Protein AF-A0A1H3HNC8-F1 (afdb_monomer_lite)

Secondary structure (DSSP, 8-state):
--PPPHHHHHHHHHHHHHHHHSPTT---BHHHHHHHHHHTT--HHHHHHHHHHHHHTTSS-B--SSS--BB-S---HHHHHHHHHTTHHHHHHHHHHHHHHHHHHHHHHHHHHHHHHHHHHHHHHHHHHHHHHHHHHHHHHHHHHHHHHHHHHHHHHHHHHHHHHHHHHHHT-

Radius of gyration: 45.11 Å; chains: 1; bounding box: 117×27×107 Å

Structure (mmCIF, N/CA/C/O backbone):
data_AF-A0A1H3HNC8-F1
#
_entry.id   AF-A0A1H3HNC8-F1
#
loop_
_atom_site.group_PDB
_atom_site.id
_atom_site.type_symbol
_atom_site.label_atom_id
_atom_site.label_alt_id
_atom_site.label_comp_id
_atom_site.label_asym_id
_atom_site.label_entity_id
_atom_site.label_seq_id
_atom_site.pdbx_PDB_ins_code
_atom_site.Cartn_x
_atom_site.Cartn_y
_atom_site.Cartn_z
_atom_site.occupancy
_atom_site.B_iso_or_equiv
_atom_site.auth_seq_id
_atom_site.auth_comp_id
_atom_site.auth_asym_id
_atom_site.auth_atom_id
_atom_site.pdbx_PDB_model_num
ATOM 1 N N . MET A 1 1 ? 11.106 6.716 11.455 1.00 47.19 1 MET A N 1
ATOM 2 C CA . MET A 1 1 ? 9.785 6.217 11.013 1.00 47.19 1 MET A CA 1
ATOM 3 C C . MET A 1 1 ? 9.732 6.316 9.486 1.00 47.19 1 MET A C 1
ATOM 5 O O . MET A 1 1 ? 9.459 7.385 8.959 1.00 47.19 1 MET A O 1
ATOM 9 N N . ASN A 1 2 ? 10.103 5.255 8.759 1.00 62.00 2 ASN A N 1
ATOM 10 C CA . ASN A 1 2 ? 10.164 5.269 7.286 1.00 62.00 2 ASN A CA 1
ATOM 11 C C . ASN A 1 2 ? 8.803 4.875 6.696 1.00 62.00 2 ASN A C 1
ATOM 13 O O . ASN A 1 2 ? 8.627 3.763 6.210 1.00 62.00 2 ASN A O 1
ATOM 17 N N . ARG A 1 3 ? 7.811 5.765 6.793 1.00 79.88 3 ARG A N 1
ATOM 18 C CA . ARG A 1 3 ? 6.487 5.533 6.201 1.00 79.88 3 ARG A CA 1
ATOM 19 C C . ARG A 1 3 ? 6.428 6.177 4.818 1.00 79.88 3 ARG A C 1
ATOM 21 O O . ARG A 1 3 ? 6.829 7.329 4.657 1.00 79.88 3 ARG A O 1
ATOM 28 N N . LEU A 1 4 ? 5.923 5.436 3.834 1.00 86.06 4 LEU A N 1
ATOM 29 C CA . LEU A 1 4 ? 5.639 5.992 2.512 1.00 86.06 4 LEU A CA 1
ATOM 30 C C . LEU A 1 4 ? 4.476 6.980 2.597 1.00 86.06 4 LEU A C 1
ATOM 32 O O . LEU A 1 4 ? 3.482 6.742 3.291 1.00 86.06 4 LEU A O 1
ATOM 36 N N . THR A 1 5 ? 4.602 8.079 1.870 1.00 91.38 5 THR A N 1
ATOM 37 C CA . THR A 1 5 ? 3.552 9.081 1.685 1.00 91.38 5 THR A CA 1
ATOM 38 C C . THR A 1 5 ? 2.748 8.792 0.416 1.00 91.38 5 THR A C 1
ATOM 40 O O . THR A 1 5 ? 3.192 8.036 -0.448 1.00 91.38 5 THR A O 1
ATOM 43 N N . LYS A 1 6 ? 1.589 9.445 0.259 1.00 91.69 6 LYS A N 1
ATOM 44 C CA . LYS A 1 6 ? 0.805 9.392 -0.988 1.00 91.69 6 LYS A CA 1
ATOM 45 C C . LYS A 1 6 ? 1.635 9.804 -2.206 1.00 91.69 6 LYS A C 1
ATOM 47 O O . LYS A 1 6 ? 1.504 9.218 -3.272 1.00 91.69 6 LYS A O 1
ATOM 52 N N . ARG A 1 7 ? 2.499 10.813 -2.038 1.00 93.12 7 ARG A N 1
ATOM 53 C CA . ARG A 1 7 ? 3.395 11.291 -3.095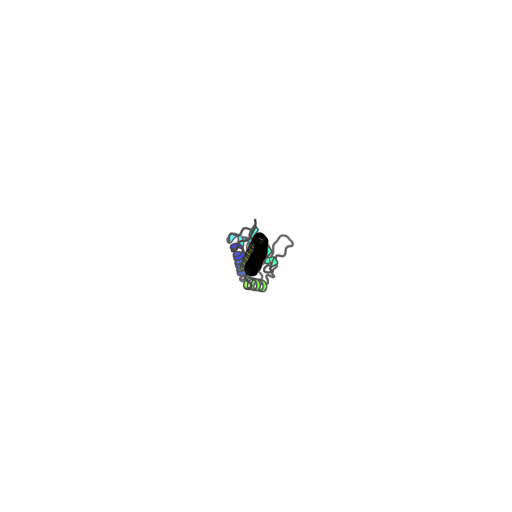 1.00 93.12 7 ARG A CA 1
ATOM 54 C C . ARG A 1 7 ? 4.390 10.208 -3.507 1.00 93.12 7 ARG A C 1
ATOM 56 O O . ARG A 1 7 ? 4.566 9.997 -4.697 1.00 93.12 7 ARG A O 1
ATOM 63 N N . ASP A 1 8 ? 4.994 9.521 -2.538 1.00 92.31 8 ASP A N 1
ATOM 64 C CA . ASP A 1 8 ? 5.944 8.436 -2.819 1.00 92.31 8 ASP A CA 1
ATOM 65 C C . ASP A 1 8 ? 5.263 7.298 -3.606 1.00 92.31 8 ASP A C 1
ATOM 67 O O . ASP A 1 8 ? 5.844 6.777 -4.551 1.00 92.31 8 ASP A O 1
ATOM 71 N N . ALA A 1 9 ? 4.012 6.963 -3.258 1.00 91.75 9 ALA A N 1
ATOM 72 C CA . ALA A 1 9 ? 3.221 5.961 -3.975 1.00 91.75 9 ALA A CA 1
ATOM 73 C C . ALA A 1 9 ? 2.909 6.383 -5.421 1.00 91.75 9 ALA A C 1
ATOM 75 O O . ALA A 1 9 ? 3.132 5.610 -6.344 1.00 91.75 9 ALA A O 1
ATOM 76 N N . ARG A 1 10 ? 2.512 7.643 -5.631 1.00 93.38 10 ARG A N 1
ATOM 77 C CA . ARG A 1 10 ? 2.266 8.181 -6.977 1.00 93.38 10 ARG A CA 1
ATOM 78 C C . ARG A 1 10 ? 3.520 8.188 -7.849 1.00 93.38 10 ARG A C 1
ATOM 80 O O . ARG A 1 10 ? 3.439 7.928 -9.039 1.00 93.38 10 ARG A O 1
ATOM 87 N N . ILE A 1 11 ? 4.678 8.504 -7.271 1.00 93.25 11 ILE A N 1
ATOM 88 C CA . ILE A 1 11 ? 5.954 8.479 -8.000 1.00 93.25 11 ILE A CA 1
ATOM 89 C C . ILE A 1 11 ? 6.316 7.044 -8.402 1.00 93.25 11 ILE A C 1
ATOM 91 O O . ILE A 1 11 ? 6.894 6.848 -9.465 1.00 93.25 11 ILE A O 1
ATOM 95 N N . ALA A 1 12 ? 5.958 6.045 -7.591 1.00 90.81 12 ALA A N 1
ATOM 96 C CA . ALA A 1 12 ? 6.119 4.643 -7.962 1.00 90.81 12 ALA A CA 1
ATOM 97 C C . ALA A 1 12 ? 5.224 4.248 -9.146 1.00 90.81 12 ALA A C 1
ATOM 99 O O . ALA A 1 12 ? 5.690 3.555 -10.041 1.00 90.81 12 ALA A O 1
ATOM 100 N N . ASP A 1 13 ? 3.979 4.724 -9.187 1.00 92.44 13 ASP A N 1
ATOM 101 C CA . ASP A 1 13 ? 3.082 4.457 -10.318 1.00 92.44 13 ASP A CA 1
ATOM 102 C C . ASP A 1 13 ? 3.594 5.126 -11.603 1.00 92.44 13 ASP A C 1
ATOM 104 O O . ASP A 1 13 ? 3.671 4.477 -12.640 1.00 92.44 13 ASP A O 1
ATOM 108 N N . LEU A 1 14 ? 4.072 6.375 -11.514 1.00 92.75 14 LEU A N 1
ATOM 109 C CA . LEU A 1 14 ? 4.722 7.070 -12.638 1.00 92.75 14 LEU A CA 1
ATOM 110 C C . LEU A 1 14 ? 5.970 6.336 -13.139 1.00 92.75 14 LEU A C 1
ATOM 112 O O . LEU A 1 14 ? 6.235 6.304 -14.333 1.00 92.75 14 LEU A O 1
ATOM 116 N N . PHE A 1 15 ? 6.752 5.762 -12.227 1.00 90.19 15 PHE A N 1
ATOM 117 C CA . PHE A 1 15 ? 7.900 4.942 -12.593 1.00 90.19 15 PHE A CA 1
ATOM 118 C C . PHE A 1 15 ? 7.470 3.706 -13.390 1.00 90.19 15 PHE A C 1
ATOM 120 O O . PHE A 1 15 ? 8.086 3.390 -14.400 1.00 90.19 15 PHE A O 1
ATOM 127 N N . LEU A 1 16 ? 6.404 3.023 -12.966 1.00 88.00 16 LEU A N 1
ATOM 128 C CA . LEU A 1 16 ? 5.865 1.876 -13.696 1.00 88.00 16 LEU A CA 1
ATOM 129 C C . LEU A 1 16 ? 5.328 2.268 -15.078 1.00 88.00 16 LEU A C 1
ATOM 131 O O . LEU A 1 16 ? 5.549 1.537 -16.038 1.00 88.00 16 LEU A O 1
ATOM 135 N N . GLU A 1 17 ? 4.662 3.418 -15.193 1.00 89.06 17 GLU A N 1
ATOM 136 C CA . GLU A 1 17 ? 4.239 3.969 -16.485 1.00 89.06 17 GLU A CA 1
ATOM 137 C C . GLU A 1 17 ? 5.441 4.232 -17.404 1.00 89.06 17 GLU A C 1
ATOM 139 O O . GLU A 1 17 ? 5.413 3.830 -18.565 1.00 89.06 17 GLU A O 1
ATOM 144 N N . ASP A 1 18 ? 6.518 4.829 -16.881 1.00 86.62 18 ASP A N 1
ATOM 145 C CA . ASP A 1 18 ? 7.760 5.078 -17.626 1.00 86.62 18 ASP A CA 1
ATOM 146 C C . ASP A 1 18 ? 8.371 3.760 -18.132 1.00 86.62 18 ASP A C 1
ATOM 148 O O . ASP A 1 18 ? 8.733 3.640 -19.303 1.00 86.62 18 ASP A O 1
ATOM 152 N N . LEU A 1 19 ? 8.372 2.713 -17.298 1.00 81.69 19 LEU A N 1
ATOM 153 C CA . LEU A 1 19 ? 8.828 1.374 -17.690 1.00 81.69 19 LEU A CA 1
ATOM 154 C C . LEU A 1 19 ? 8.011 0.753 -18.828 1.00 81.69 19 LEU A C 1
ATOM 156 O O . LEU A 1 19 ? 8.568 0.003 -19.630 1.00 81.69 19 LEU A O 1
ATOM 160 N N . LEU A 1 20 ? 6.712 1.048 -18.934 1.00 82.44 20 LEU A N 1
ATOM 161 C CA . LEU A 1 20 ? 5.887 0.537 -20.033 1.00 82.44 20 LEU A CA 1
ATOM 162 C C . LEU A 1 20 ? 6.285 1.134 -21.391 1.00 82.44 20 LEU A C 1
ATOM 164 O O . LEU A 1 20 ? 6.067 0.481 -22.416 1.00 82.44 20 LEU A O 1
ATOM 168 N N . THR A 1 21 ? 6.888 2.327 -21.400 1.00 81.50 21 THR A N 1
ATOM 169 C CA . THR A 1 21 ? 7.329 3.015 -22.625 1.00 81.50 21 THR A CA 1
ATOM 170 C C . THR A 1 21 ? 8.636 2.469 -23.198 1.00 81.50 21 THR A C 1
ATOM 172 O O . THR A 1 21 ? 8.918 2.671 -24.376 1.00 81.50 21 THR A O 1
ATOM 175 N N . ILE A 1 22 ? 9.415 1.740 -22.396 1.00 76.06 22 ILE A N 1
ATOM 176 C CA . ILE A 1 22 ? 10.681 1.137 -22.818 1.00 76.06 22 ILE A CA 1
ATOM 177 C C . ILE A 1 22 ? 10.384 -0.028 -23.773 1.00 76.06 22 ILE A C 1
ATOM 179 O O . ILE A 1 22 ? 9.687 -0.979 -23.407 1.00 76.06 22 ILE A O 1
ATOM 183 N N . GLU A 1 23 ? 10.874 0.029 -25.013 1.00 61.06 23 GLU A N 1
ATOM 184 C CA . GLU A 1 23 ? 10.705 -1.055 -25.990 1.00 61.06 23 GLU A CA 1
ATOM 185 C C . GLU A 1 23 ? 11.491 -2.312 -25.561 1.00 61.06 23 GLU A C 1
ATOM 187 O O . GLU A 1 23 ? 12.547 -2.241 -24.940 1.00 61.06 23 GLU A O 1
ATOM 192 N N . ASN A 1 24 ? 10.901 -3.488 -25.788 1.00 55.84 24 ASN A N 1
ATOM 193 C CA . ASN A 1 24 ? 11.233 -4.731 -25.083 1.00 55.84 24 ASN A CA 1
ATOM 194 C C . ASN A 1 24 ? 12.722 -5.134 -25.184 1.00 55.84 24 ASN A C 1
ATOM 196 O O . ASN A 1 24 ? 13.202 -5.387 -26.286 1.00 55.84 24 ASN A O 1
ATOM 200 N N . ASN A 1 25 ? 13.359 -5.292 -24.009 1.00 52.22 25 ASN A N 1
ATOM 201 C CA . ASN A 1 25 ? 14.593 -6.038 -23.660 1.00 52.22 25 ASN A CA 1
ATOM 202 C C . ASN A 1 25 ? 15.642 -5.239 -22.873 1.00 52.22 25 ASN A C 1
ATOM 204 O O . ASN A 1 25 ? 16.673 -5.807 -22.505 1.00 52.22 25 ASN A O 1
ATOM 208 N N . ASP A 1 26 ? 15.389 -3.973 -22.548 1.00 55.31 26 ASP A N 1
ATOM 209 C CA . ASP A 1 26 ? 16.348 -3.220 -21.746 1.00 55.31 26 ASP A CA 1
ATOM 210 C C . ASP A 1 26 ? 16.406 -3.716 -20.297 1.00 55.31 26 ASP A C 1
ATOM 212 O O . ASP A 1 26 ? 15.404 -3.883 -19.593 1.00 55.31 26 ASP A O 1
ATOM 216 N N . PHE A 1 27 ? 17.634 -3.952 -19.839 1.00 59.75 27 PHE A N 1
ATOM 217 C CA . PHE A 1 27 ? 17.915 -4.247 -18.445 1.00 59.75 27 PHE A CA 1
ATOM 218 C C . PHE A 1 27 ? 17.685 -2.991 -17.612 1.00 59.75 27 PHE A C 1
ATOM 220 O O . PHE A 1 27 ? 18.298 -1.948 -17.846 1.00 59.75 27 PHE A O 1
ATOM 227 N N . LEU A 1 28 ? 16.855 -3.100 -16.577 1.00 65.06 28 LEU A N 1
ATOM 228 C CA . LEU A 1 28 ? 16.711 -2.014 -15.623 1.00 65.06 28 LEU A CA 1
ATOM 229 C C . LEU A 1 28 ? 17.793 -2.122 -14.545 1.00 65.06 28 LEU A C 1
ATOM 231 O O . LEU A 1 28 ? 17.827 -3.064 -13.748 1.00 65.06 28 LEU A O 1
ATOM 235 N N . TYR A 1 29 ? 18.675 -1.128 -14.512 1.00 70.62 29 TYR A N 1
ATOM 236 C CA . TYR A 1 29 ? 19.725 -1.022 -13.506 1.00 70.62 29 TYR A CA 1
ATOM 237 C C . TYR A 1 29 ? 19.199 -0.319 -12.254 1.00 70.62 29 TYR A C 1
ATOM 239 O O . TYR A 1 29 ? 18.573 0.737 -12.342 1.00 70.62 29 TYR A O 1
ATOM 247 N N . LYS A 1 30 ? 19.533 -0.833 -11.064 1.00 73.81 30 LYS A N 1
ATOM 248 C CA . LYS A 1 30 ? 19.165 -0.203 -9.778 1.00 73.81 30 LYS A CA 1
ATOM 249 C C . LYS A 1 30 ? 19.583 1.264 -9.674 1.00 73.81 30 LYS A C 1
ATOM 251 O O . LYS A 1 30 ? 18.846 2.064 -9.108 1.00 73.81 30 LYS A O 1
ATOM 256 N N . ASN A 1 31 ? 20.723 1.637 -10.258 1.00 76.56 31 ASN A N 1
ATOM 257 C CA . ASN A 1 31 ? 21.152 3.035 -10.295 1.00 76.56 31 ASN A CA 1
ATOM 258 C C . ASN A 1 31 ? 20.178 3.918 -11.086 1.00 76.56 31 ASN A C 1
ATOM 260 O O . ASN A 1 31 ? 19.896 5.026 -10.643 1.00 76.56 31 ASN A O 1
ATOM 264 N N . SER A 1 32 ? 19.612 3.422 -12.189 1.00 77.69 32 SER A N 1
ATOM 265 C CA . SER A 1 32 ? 18.583 4.128 -12.963 1.00 77.69 32 SER A CA 1
ATOM 266 C C . SER A 1 32 ? 17.288 4.274 -12.164 1.00 77.69 32 SER A C 1
ATOM 268 O O . SER A 1 32 ? 16.690 5.347 -12.146 1.00 77.69 32 SER A O 1
ATOM 270 N N . VAL A 1 33 ? 16.905 3.232 -11.418 1.00 80.81 33 VAL A N 1
ATOM 271 C CA . VAL A 1 33 ? 15.747 3.265 -10.509 1.00 80.81 33 VAL A CA 1
ATOM 272 C C . VAL A 1 33 ? 15.936 4.321 -9.419 1.00 80.81 33 VAL A C 1
ATOM 274 O O . VAL A 1 33 ? 15.083 5.180 -9.204 1.00 80.81 33 VAL A O 1
ATOM 277 N N . TYR A 1 34 ? 17.084 4.307 -8.745 1.00 85.12 34 TYR A N 1
ATOM 278 C CA . TYR A 1 34 ? 17.405 5.285 -7.707 1.00 85.12 34 TYR A CA 1
ATOM 279 C C . TYR A 1 34 ? 17.538 6.694 -8.261 1.00 85.12 34 TYR A C 1
ATOM 281 O O . TYR A 1 34 ? 17.073 7.639 -7.629 1.00 85.12 34 TYR A O 1
ATOM 289 N N . TRP A 1 35 ? 18.117 6.852 -9.448 1.00 86.00 35 TRP A N 1
ATOM 290 C CA . TRP A 1 35 ? 18.165 8.135 -10.131 1.00 86.00 35 TRP A CA 1
ATOM 291 C C . TRP A 1 35 ? 16.757 8.680 -10.395 1.00 86.00 35 TRP A C 1
ATOM 293 O O . TRP A 1 35 ? 16.491 9.832 -10.048 1.00 86.00 35 TRP A O 1
ATOM 303 N N . PHE A 1 36 ? 15.837 7.852 -10.903 1.00 89.00 36 PHE A N 1
ATOM 304 C CA . PHE A 1 36 ? 14.446 8.244 -11.135 1.00 89.00 36 PHE A CA 1
ATOM 305 C C . PHE A 1 36 ? 13.782 8.733 -9.841 1.00 89.00 36 PHE A C 1
ATOM 307 O O . PHE A 1 36 ? 13.212 9.827 -9.792 1.00 89.00 36 PHE A O 1
ATOM 314 N N . PHE A 1 37 ? 13.889 7.955 -8.763 1.00 90.44 37 PHE A N 1
ATOM 315 C CA . PHE A 1 37 ? 13.284 8.307 -7.480 1.00 90.44 37 PHE A CA 1
ATOM 316 C C . PHE A 1 37 ? 13.914 9.564 -6.865 1.00 90.44 37 PHE A C 1
ATOM 318 O O . PHE A 1 37 ? 13.188 10.470 -6.446 1.00 90.44 37 PHE A O 1
ATOM 325 N N . ASN A 1 38 ? 15.241 9.686 -6.891 1.00 91.00 38 ASN A N 1
ATOM 326 C CA . ASN A 1 38 ? 15.949 10.853 -6.364 1.00 91.00 38 ASN A CA 1
ATOM 327 C C . ASN A 1 38 ? 15.610 12.131 -7.139 1.00 91.00 38 ASN A C 1
ATOM 329 O O . ASN A 1 38 ? 15.360 13.166 -6.518 1.00 91.00 38 ASN A O 1
ATOM 333 N N . LYS A 1 39 ? 15.520 12.060 -8.476 1.00 92.94 39 LYS A N 1
ATOM 334 C CA . LYS A 1 39 ? 15.074 13.178 -9.327 1.00 92.94 39 LYS A CA 1
ATOM 335 C C . LYS A 1 39 ? 13.679 13.671 -8.929 1.00 92.94 39 LYS A C 1
ATOM 337 O O . LYS A 1 39 ? 13.402 14.862 -9.009 1.00 92.94 39 LYS A O 1
ATOM 342 N N . ASN A 1 40 ? 12.830 12.775 -8.429 1.00 91.31 40 ASN A N 1
ATOM 343 C CA . ASN A 1 40 ? 11.485 13.079 -7.938 1.00 91.31 40 ASN A CA 1
ATOM 344 C C . ASN A 1 40 ? 11.415 13.384 -6.422 1.00 91.31 40 ASN A C 1
ATOM 346 O O . ASN A 1 40 ? 10.323 13.460 -5.843 1.00 91.31 40 ASN A O 1
ATOM 350 N N . SER A 1 41 ? 12.567 13.619 -5.779 1.00 92.12 41 SER A N 1
ATOM 351 C CA . SER A 1 41 ? 12.716 13.917 -4.343 1.00 92.12 41 SER A CA 1
ATOM 352 C C . SER A 1 41 ? 12.351 12.761 -3.398 1.00 92.12 41 SER A C 1
ATOM 354 O O . SER A 1 41 ? 11.988 12.988 -2.241 1.00 92.12 41 SER A O 1
ATOM 356 N N . VAL A 1 42 ? 12.452 11.516 -3.861 1.00 90.56 42 VAL A N 1
ATOM 357 C CA . VAL A 1 42 ? 12.307 10.307 -3.039 1.00 90.56 42 VAL A CA 1
ATOM 358 C C . VAL A 1 42 ? 13.700 9.820 -2.657 1.00 90.56 42 VAL A C 1
ATOM 360 O O . VAL A 1 42 ? 14.513 9.541 -3.525 1.00 90.56 42 VAL A O 1
ATOM 363 N N . SER A 1 43 ? 13.988 9.715 -1.359 1.00 90.44 43 SER A N 1
ATOM 364 C CA . SER A 1 43 ? 15.306 9.271 -0.892 1.00 90.44 43 SER A CA 1
ATOM 365 C C . SER A 1 43 ? 15.580 7.805 -1.234 1.00 90.44 43 SER A C 1
ATOM 367 O O . SER A 1 43 ? 14.657 6.993 -1.255 1.00 90.44 43 SER A O 1
ATOM 369 N N . ASN A 1 44 ? 16.856 7.427 -1.369 1.00 86.88 44 ASN A N 1
ATOM 370 C CA . ASN A 1 44 ? 17.271 6.033 -1.605 1.00 86.88 44 ASN A CA 1
ATOM 371 C C . ASN A 1 44 ? 16.620 5.026 -0.640 1.00 86.88 44 ASN A C 1
ATOM 373 O O . ASN A 1 44 ? 16.148 3.980 -1.070 1.00 86.88 44 ASN A O 1
ATOM 377 N N . LYS A 1 45 ? 16.516 5.363 0.657 1.00 88.00 45 LYS A N 1
ATOM 378 C CA . LYS A 1 45 ? 15.846 4.504 1.653 1.00 88.00 45 LYS A CA 1
ATOM 379 C C . LYS A 1 45 ? 14.373 4.258 1.316 1.00 88.00 45 LYS A C 1
ATOM 381 O O . LYS A 1 45 ? 13.862 3.172 1.545 1.00 88.00 45 LYS A O 1
ATOM 386 N N . LYS A 1 46 ? 13.668 5.273 0.811 1.00 89.00 46 LYS A N 1
ATOM 387 C CA . LYS A 1 46 ? 12.271 5.132 0.384 1.00 89.00 46 LYS A CA 1
ATOM 388 C C . LYS A 1 46 ? 12.164 4.401 -0.949 1.00 89.00 46 LYS A C 1
ATOM 390 O O . LYS A 1 46 ? 11.258 3.592 -1.099 1.00 89.00 46 LYS A O 1
ATOM 395 N N . ALA A 1 47 ? 13.078 4.666 -1.880 1.00 87.69 47 ALA A N 1
ATOM 396 C CA . ALA A 1 47 ? 13.147 3.972 -3.160 1.00 87.69 47 ALA A CA 1
ATOM 397 C C . ALA A 1 47 ? 13.306 2.456 -2.965 1.00 87.69 47 ALA A C 1
ATOM 399 O O . ALA A 1 47 ? 12.611 1.682 -3.614 1.00 87.69 47 ALA A O 1
ATOM 400 N N . GLU A 1 48 ? 14.142 2.034 -2.015 1.00 86.06 48 GLU A N 1
ATOM 401 C CA . GLU A 1 48 ? 14.314 0.625 -1.646 1.00 86.06 48 GLU A CA 1
ATOM 402 C C . GLU A 1 48 ? 13.008 -0.001 -1.135 1.00 86.06 48 GLU A C 1
ATOM 404 O O . GLU A 1 48 ? 12.570 -1.021 -1.659 1.00 86.06 48 GLU A O 1
ATOM 409 N N . ILE A 1 49 ? 12.306 0.676 -0.220 1.00 87.44 49 ILE A N 1
ATOM 410 C CA . ILE A 1 49 ? 10.994 0.228 0.284 1.00 87.44 49 ILE A CA 1
ATOM 411 C C . ILE A 1 49 ? 9.951 0.135 -0.843 1.00 87.44 49 ILE A C 1
ATOM 413 O O . ILE A 1 49 ? 9.105 -0.761 -0.842 1.00 87.44 49 ILE A O 1
ATOM 417 N N . ILE A 1 50 ? 9.963 1.077 -1.792 1.00 87.25 50 ILE A N 1
ATOM 418 C CA . ILE A 1 50 ? 9.070 1.046 -2.959 1.00 87.25 50 ILE A CA 1
ATOM 419 C C . ILE A 1 50 ? 9.377 -0.185 -3.811 1.00 87.25 50 ILE A C 1
ATOM 421 O O . ILE A 1 50 ? 8.459 -0.923 -4.154 1.00 87.25 50 ILE A O 1
ATOM 425 N N . CYS A 1 51 ? 10.653 -0.435 -4.098 1.00 84.25 51 CYS A N 1
ATOM 426 C CA . CYS A 1 51 ? 11.093 -1.585 -4.879 1.00 84.25 51 CYS A CA 1
ATOM 427 C C . CYS A 1 51 ? 10.672 -2.911 -4.229 1.00 84.25 51 CYS A C 1
ATOM 429 O O . CYS A 1 51 ? 10.101 -3.770 -4.895 1.00 84.25 51 CYS A O 1
ATOM 431 N N . GLU A 1 52 ? 10.873 -3.061 -2.919 1.00 82.44 52 GLU A N 1
ATOM 432 C CA . GLU A 1 52 ? 10.414 -4.237 -2.170 1.00 82.44 52 GLU A CA 1
ATOM 433 C C . GLU A 1 52 ? 8.899 -4.432 -2.284 1.00 82.44 52 GLU A C 1
ATOM 435 O O . GLU A 1 52 ? 8.432 -5.539 -2.546 1.00 82.44 52 GLU A O 1
ATOM 440 N N . LYS A 1 53 ? 8.116 -3.357 -2.135 1.00 84.88 53 LYS A N 1
ATOM 441 C CA . LYS A 1 53 ? 6.653 -3.420 -2.262 1.00 84.88 53 LYS A CA 1
ATOM 442 C C . LYS A 1 53 ? 6.216 -3.816 -3.664 1.00 84.88 53 LYS A C 1
ATOM 444 O O . LYS A 1 53 ? 5.383 -4.702 -3.791 1.00 84.88 53 LYS A O 1
ATOM 449 N N . LEU A 1 54 ? 6.766 -3.185 -4.698 1.00 82.81 54 LEU A N 1
ATOM 450 C CA . LEU A 1 54 ? 6.452 -3.520 -6.087 1.00 82.81 54 LEU A CA 1
ATOM 451 C C . LEU A 1 54 ? 6.815 -4.976 -6.409 1.00 82.81 54 LEU A C 1
ATOM 453 O O . LEU A 1 54 ? 6.080 -5.634 -7.138 1.00 82.81 54 LEU A O 1
ATOM 457 N N . ASN A 1 55 ? 7.890 -5.494 -5.810 1.00 79.94 55 ASN A N 1
ATOM 458 C CA . ASN A 1 55 ? 8.282 -6.894 -5.942 1.00 79.94 55 ASN A CA 1
ATOM 459 C C . ASN A 1 55 ? 7.288 -7.853 -5.272 1.00 79.94 55 ASN A C 1
ATOM 461 O O . ASN A 1 55 ? 6.950 -8.883 -5.842 1.00 79.94 55 ASN A O 1
ATOM 465 N N . VAL A 1 56 ? 6.759 -7.501 -4.095 1.00 81.38 56 VAL A N 1
ATOM 466 C CA . VAL A 1 56 ? 5.692 -8.277 -3.431 1.00 81.38 56 VAL A CA 1
ATOM 467 C C . VAL A 1 56 ? 4.416 -8.330 -4.277 1.00 81.38 56 VAL A C 1
ATOM 469 O O . VAL A 1 56 ? 3.746 -9.358 -4.292 1.00 81.38 56 VAL A O 1
ATOM 472 N N . TYR A 1 57 ? 4.089 -7.251 -4.992 1.00 78.38 57 TYR A N 1
ATOM 473 C CA . TYR A 1 57 ? 2.929 -7.201 -5.889 1.00 78.38 57 TYR A CA 1
ATOM 474 C C . TYR A 1 57 ? 3.196 -7.782 -7.284 1.00 78.38 57 TYR A C 1
ATOM 476 O O . TYR A 1 57 ? 2.319 -7.715 -8.136 1.00 78.38 57 TYR A O 1
ATOM 484 N N . GLY A 1 58 ? 4.390 -8.324 -7.540 1.00 72.62 58 GLY A N 1
ATOM 485 C CA . GLY A 1 58 ? 4.752 -8.897 -8.838 1.00 72.62 58 GLY A CA 1
ATOM 486 C C . GLY A 1 58 ? 4.949 -7.877 -9.965 1.00 72.62 58 GLY A C 1
ATOM 487 O O . GLY A 1 58 ? 5.279 -8.270 -11.077 1.00 72.62 58 GLY A O 1
ATOM 488 N N . ALA A 1 59 ? 4.820 -6.572 -9.694 1.00 74.94 59 ALA A N 1
ATOM 489 C CA . ALA A 1 59 ? 4.987 -5.519 -10.699 1.00 74.94 59 ALA A CA 1
ATOM 490 C C . ALA A 1 59 ? 6.442 -5.401 -11.187 1.00 74.94 59 ALA A C 1
ATOM 492 O O . ALA A 1 59 ? 6.701 -4.993 -12.317 1.00 74.94 59 ALA A O 1
ATOM 493 N N . ILE A 1 60 ? 7.408 -5.763 -10.339 1.00 74.44 60 ILE A N 1
ATOM 494 C CA . ILE A 1 60 ? 8.822 -5.881 -10.711 1.00 74.44 60 ILE A CA 1
ATOM 495 C C . ILE A 1 60 ? 9.389 -7.182 -10.143 1.00 74.44 60 ILE A C 1
ATOM 497 O O . ILE A 1 60 ? 8.958 -7.622 -9.086 1.00 74.44 60 ILE A O 1
ATOM 501 N N . ASN A 1 61 ? 10.380 -7.783 -10.803 1.00 64.50 61 ASN A N 1
ATOM 502 C CA . ASN A 1 61 ? 11.056 -8.985 -10.306 1.00 64.50 61 ASN A CA 1
ATOM 503 C C . ASN A 1 61 ? 12.543 -8.709 -10.063 1.00 64.50 61 ASN A C 1
ATOM 505 O O . ASN A 1 61 ? 13.372 -8.751 -10.978 1.00 64.50 61 ASN A O 1
ATOM 509 N N . LEU A 1 62 ? 12.902 -8.449 -8.808 1.00 63.12 62 LEU A N 1
ATOM 510 C CA . LEU A 1 62 ? 14.290 -8.255 -8.388 1.00 63.12 62 LEU A CA 1
ATOM 511 C C . LEU A 1 62 ? 14.934 -9.622 -8.124 1.00 63.12 62 LEU A C 1
ATOM 513 O O . LEU A 1 62 ? 14.785 -10.185 -7.041 1.00 63.12 62 LEU A O 1
ATOM 517 N N . LYS A 1 63 ? 15.670 -10.178 -9.097 1.00 51.56 63 LYS A N 1
ATOM 518 C CA . LYS A 1 63 ? 16.532 -11.341 -8.826 1.00 51.56 63 LYS A CA 1
ATOM 519 C C . LYS A 1 63 ? 17.835 -10.872 -8.194 1.00 51.56 63 LYS A C 1
ATOM 521 O O . LYS A 1 63 ? 18.475 -9.954 -8.692 1.00 51.56 63 LYS A O 1
ATOM 526 N N . ASN A 1 64 ? 18.231 -11.532 -7.110 1.00 53.25 64 ASN A N 1
ATOM 527 C CA . ASN A 1 64 ? 19.444 -11.204 -6.378 1.00 53.25 64 ASN A CA 1
ATOM 528 C C . ASN A 1 64 ? 20.322 -12.452 -6.242 1.00 53.25 64 ASN A C 1
ATOM 530 O O . ASN A 1 64 ? 20.039 -13.320 -5.418 1.00 53.25 64 ASN A O 1
ATOM 534 N N . LYS A 1 65 ? 21.371 -12.539 -7.063 1.00 45.47 65 LYS A N 1
ATOM 535 C CA . LYS A 1 65 ? 22.591 -13.318 -6.813 1.00 45.47 65 LYS A CA 1
ATOM 536 C C . LYS A 1 65 ? 23.727 -12.537 -7.489 1.00 45.47 65 LYS A C 1
ATOM 538 O O . LYS A 1 65 ? 23.642 -12.327 -8.687 1.00 45.47 65 LYS A O 1
ATOM 543 N N . GLU A 1 66 ? 24.727 -12.100 -6.715 1.00 44.47 66 GLU A N 1
ATOM 544 C CA . GLU A 1 66 ? 25.980 -11.436 -7.164 1.00 44.47 66 GLU A CA 1
ATOM 545 C C . GLU A 1 66 ? 26.046 -9.898 -7.259 1.00 44.47 66 GLU A C 1
ATOM 547 O O . GLU A 1 66 ? 26.842 -9.365 -8.022 1.00 44.47 66 GLU A O 1
ATOM 552 N N . GLY A 1 67 ? 25.316 -9.145 -6.427 1.00 44.34 67 GLY A N 1
ATOM 553 C CA . GLY A 1 67 ? 25.643 -7.728 -6.147 1.00 44.34 67 GLY A CA 1
ATOM 554 C C . GLY A 1 67 ? 25.407 -6.733 -7.295 1.00 44.34 67 GLY A C 1
ATOM 555 O O . GLY A 1 67 ? 25.277 -5.532 -7.056 1.00 44.34 67 GLY A O 1
ATOM 556 N N . GLU A 1 68 ? 25.245 -7.216 -8.520 1.00 44.66 68 GLU A N 1
ATOM 557 C CA . GLU A 1 68 ? 24.623 -6.498 -9.611 1.00 44.66 68 GLU A CA 1
ATOM 558 C C . GLU A 1 68 ? 23.115 -6.689 -9.501 1.00 44.66 68 GLU A C 1
ATOM 560 O O . GLU A 1 68 ? 22.558 -7.749 -9.785 1.00 44.66 68 GLU A O 1
ATOM 565 N N . TYR A 1 69 ? 22.432 -5.632 -9.078 1.00 48.41 69 TYR A N 1
ATOM 566 C CA . TYR A 1 69 ? 20.978 -5.554 -9.100 1.00 48.41 69 TYR A CA 1
ATOM 567 C C . TYR A 1 69 ? 20.499 -5.397 -10.552 1.00 48.41 69 TYR A C 1
ATOM 569 O O . TYR A 1 69 ? 20.041 -4.327 -10.958 1.00 48.41 69 TYR A O 1
ATOM 577 N N . ARG A 1 70 ? 20.673 -6.452 -11.352 1.00 44.56 70 ARG A N 1
ATOM 578 C CA . ARG A 1 70 ? 20.022 -6.623 -12.647 1.00 44.56 70 ARG A CA 1
ATOM 579 C C . ARG A 1 70 ? 18.588 -7.036 -12.353 1.00 44.56 70 ARG A C 1
ATOM 581 O O . ARG A 1 70 ? 18.348 -8.120 -11.821 1.00 44.56 70 ARG A O 1
ATOM 588 N N . LEU A 1 71 ? 17.625 -6.180 -12.670 1.00 50.56 71 LEU A N 1
ATOM 589 C CA . LEU A 1 71 ? 16.244 -6.640 -12.739 1.00 50.56 71 LEU A CA 1
ATOM 590 C C . LEU A 1 71 ? 16.170 -7.669 -13.869 1.00 50.56 71 LEU A C 1
ATOM 592 O O . LEU A 1 71 ? 16.524 -7.377 -15.010 1.00 50.56 71 LEU A O 1
ATOM 596 N N . ASN A 1 72 ? 15.815 -8.906 -13.522 1.00 43.72 72 ASN A N 1
ATOM 597 C CA . ASN A 1 72 ? 15.735 -9.986 -14.494 1.00 43.72 72 ASN A CA 1
ATOM 598 C C . ASN A 1 72 ? 14.608 -9.649 -15.473 1.00 43.72 72 ASN A C 1
ATOM 600 O O . ASN A 1 72 ? 13.484 -9.402 -15.040 1.00 43.72 72 ASN A O 1
ATOM 604 N N . THR A 1 73 ? 14.927 -9.636 -16.764 1.00 47.28 73 THR A N 1
ATOM 605 C CA . THR A 1 73 ? 14.184 -9.020 -17.879 1.00 47.28 73 THR A CA 1
ATOM 606 C C . THR A 1 73 ? 12.883 -9.718 -18.278 1.00 47.28 73 THR A C 1
ATOM 608 O O . THR A 1 73 ? 12.474 -9.671 -19.429 1.00 47.28 73 THR A O 1
ATOM 611 N N . ASN A 1 74 ? 12.156 -10.268 -17.310 1.00 50.25 74 ASN A N 1
ATOM 612 C CA . ASN A 1 74 ? 10.729 -10.519 -17.458 1.00 50.25 74 ASN A CA 1
ATOM 613 C C . ASN A 1 74 ? 9.977 -9.531 -16.563 1.00 50.25 74 ASN A C 1
ATOM 615 O O . ASN A 1 74 ? 9.268 -9.935 -15.642 1.00 50.25 74 ASN A O 1
ATOM 619 N N . PHE A 1 75 ? 10.152 -8.227 -16.806 1.00 61.38 75 PHE A N 1
ATOM 620 C CA . PHE A 1 75 ? 9.080 -7.298 -16.462 1.00 61.38 75 PHE A CA 1
ATOM 621 C C . PHE A 1 75 ? 7.907 -7.703 -17.336 1.00 61.38 75 PHE A C 1
ATOM 623 O O . PHE A 1 75 ? 7.899 -7.448 -18.541 1.00 61.38 75 PHE A O 1
ATOM 630 N N . VAL A 1 76 ? 6.965 -8.434 -16.755 1.00 68.06 76 VAL A N 1
ATOM 631 C CA . VAL A 1 76 ? 5.752 -8.808 -17.461 1.00 68.06 76 VAL A CA 1
ATOM 632 C C . VAL A 1 76 ? 4.963 -7.512 -17.575 1.00 68.06 76 VAL A C 1
ATOM 634 O O . VAL A 1 76 ? 4.341 -7.062 -16.617 1.00 68.06 76 VAL A O 1
ATOM 637 N N . LYS A 1 77 ? 5.067 -6.844 -18.728 1.00 75.88 77 LYS A N 1
ATOM 638 C CA . LYS A 1 77 ? 4.341 -5.593 -18.988 1.00 75.88 77 LYS A CA 1
ATOM 639 C C . LYS A 1 77 ? 2.856 -5.760 -18.690 1.00 75.88 77 LYS A C 1
ATOM 641 O O . LYS A 1 77 ? 2.251 -4.842 -18.152 1.00 75.88 77 LYS A O 1
ATOM 646 N N . ASP A 1 78 ? 2.312 -6.944 -18.954 1.00 79.06 78 ASP A N 1
ATOM 647 C CA . ASP A 1 78 ? 0.930 -7.288 -18.630 1.00 79.06 78 ASP A CA 1
ATOM 648 C C . ASP A 1 78 ? 0.646 -7.243 -17.120 1.00 79.06 78 ASP A C 1
ATOM 650 O O . ASP A 1 78 ? -0.409 -6.745 -16.729 1.00 79.06 78 ASP A O 1
ATOM 654 N N . ASP A 1 79 ? 1.584 -7.658 -16.264 1.00 79.69 79 ASP A N 1
ATOM 655 C CA . ASP A 1 79 ? 1.442 -7.582 -14.803 1.00 79.69 79 ASP A CA 1
ATOM 656 C C . ASP A 1 79 ? 1.496 -6.126 -14.328 1.00 79.69 79 ASP A C 1
ATOM 658 O O . ASP A 1 79 ? 0.688 -5.715 -13.498 1.00 79.69 79 ASP A O 1
ATOM 662 N N . ILE A 1 80 ? 2.387 -5.309 -14.904 1.00 83.31 80 ILE A N 1
ATOM 663 C CA . ILE A 1 80 ? 2.448 -3.866 -14.621 1.00 83.31 80 ILE A CA 1
ATOM 664 C C . ILE A 1 80 ? 1.152 -3.176 -15.063 1.00 83.31 80 ILE A C 1
ATOM 666 O O . ILE A 1 80 ? 0.571 -2.400 -14.305 1.00 83.31 80 ILE A O 1
ATOM 670 N N . ILE A 1 81 ? 0.673 -3.471 -16.274 1.00 85.06 81 ILE A N 1
ATOM 671 C CA . ILE A 1 81 ? -0.582 -2.935 -16.812 1.00 85.06 81 ILE A CA 1
ATOM 672 C C . ILE A 1 81 ? -1.753 -3.347 -15.922 1.00 85.06 81 ILE A C 1
ATOM 674 O O . ILE A 1 81 ? -2.605 -2.514 -15.615 1.00 85.06 81 ILE A O 1
ATOM 678 N N . THR A 1 82 ? -1.808 -4.611 -15.504 1.00 86.81 82 THR A N 1
ATOM 679 C CA . THR A 1 82 ? -2.862 -5.126 -14.622 1.00 86.81 82 THR A CA 1
ATOM 680 C C . THR A 1 82 ? -2.812 -4.425 -13.269 1.00 86.81 82 THR A C 1
ATOM 682 O O . THR A 1 82 ? -3.820 -3.874 -12.834 1.00 86.81 82 THR A O 1
ATOM 685 N N . PHE A 1 83 ? -1.632 -4.319 -12.660 1.00 88.19 83 PHE A N 1
ATOM 686 C CA . PHE A 1 83 ? -1.428 -3.625 -11.391 1.00 88.19 83 PHE A CA 1
ATOM 687 C C . PHE A 1 83 ? -1.848 -2.147 -11.445 1.00 88.19 83 PHE A C 1
ATOM 689 O O . PHE A 1 83 ? -2.541 -1.663 -10.549 1.00 88.19 83 PHE A O 1
ATOM 696 N N . LEU A 1 84 ? -1.475 -1.422 -12.505 1.00 88.38 84 LEU A N 1
ATOM 697 C CA . LEU A 1 84 ? -1.868 -0.022 -12.689 1.00 88.38 84 LEU A CA 1
ATOM 698 C C . LEU A 1 84 ? -3.376 0.123 -12.941 1.00 88.38 84 LEU A C 1
ATOM 700 O O . LEU A 1 84 ? -3.995 1.035 -12.393 1.00 88.38 84 LEU A O 1
ATOM 704 N N . LYS A 1 85 ? -3.996 -0.791 -13.702 1.00 89.81 85 LYS A N 1
ATOM 705 C CA . LYS A 1 85 ? -5.460 -0.835 -13.890 1.00 89.81 85 LYS A CA 1
ATOM 706 C C . LYS A 1 85 ? -6.209 -1.097 -12.585 1.00 89.81 85 LYS A C 1
ATOM 708 O O . LYS A 1 85 ? -7.306 -0.578 -12.405 1.00 89.81 85 LYS A O 1
ATOM 713 N N . GLU A 1 86 ? -5.619 -1.865 -11.676 1.00 88.00 86 GLU A N 1
ATOM 714 C CA . GLU A 1 86 ? -6.148 -2.114 -10.331 1.00 88.00 86 GLU A CA 1
ATOM 715 C C . GLU A 1 86 ? -5.910 -0.948 -9.348 1.00 88.00 86 GLU A C 1
ATOM 717 O O . GLU A 1 86 ? -6.274 -1.046 -8.174 1.00 88.00 86 GLU A O 1
ATOM 722 N N . GLY A 1 87 ? -5.344 0.170 -9.820 1.00 84.88 87 GLY A N 1
ATOM 723 C CA . GLY A 1 87 ? -5.160 1.406 -9.052 1.00 84.88 87 GLY A CA 1
ATOM 724 C C . GLY A 1 87 ? -3.739 1.630 -8.522 1.00 84.88 87 GLY A C 1
ATOM 725 O O . GLY A 1 87 ? -3.461 2.653 -7.886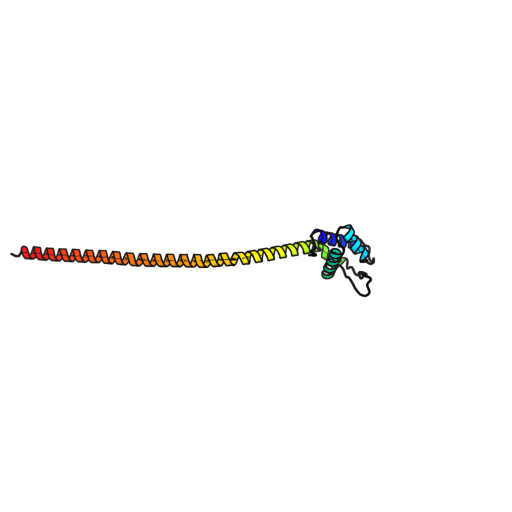 1.00 84.88 87 GLY A O 1
ATOM 726 N N . GLY A 1 88 ? -2.825 0.695 -8.783 1.00 90.81 88 GLY A N 1
ATOM 727 C CA . GLY A 1 88 ? -1.410 0.826 -8.467 1.00 90.81 88 GLY A CA 1
ATOM 728 C C . GLY A 1 88 ? -1.092 0.967 -6.974 1.00 90.81 88 GLY A C 1
ATOM 729 O O . GLY A 1 88 ? -1.888 0.679 -6.071 1.00 90.81 88 GLY A O 1
ATOM 730 N N . LEU A 1 89 ? 0.117 1.442 -6.682 1.00 89.12 89 LEU A N 1
ATOM 731 C CA . LEU A 1 89 ? 0.591 1.632 -5.317 1.00 89.12 89 LEU A CA 1
ATOM 732 C C . LEU A 1 89 ? -0.149 2.784 -4.623 1.00 89.12 89 LEU A C 1
ATOM 734 O O . LEU A 1 89 ? -0.275 2.773 -3.393 1.00 89.12 89 LEU A O 1
ATOM 738 N N . THR A 1 90 ? -0.657 3.761 -5.380 1.00 91.56 90 THR A N 1
ATOM 739 C CA . THR A 1 90 ? -1.454 4.874 -4.845 1.00 91.56 90 THR A CA 1
ATOM 740 C C . THR A 1 90 ? -2.756 4.398 -4.209 1.00 91.56 90 THR A C 1
ATOM 742 O O . THR A 1 90 ? -3.026 4.764 -3.059 1.00 91.56 90 THR A O 1
ATOM 745 N N . ASP A 1 91 ? -3.542 3.558 -4.884 1.00 89.00 91 ASP A N 1
ATOM 746 C CA . ASP A 1 91 ? -4.815 3.081 -4.330 1.00 89.00 91 ASP A CA 1
ATOM 747 C C . ASP A 1 91 ? -4.608 2.078 -3.200 1.00 89.00 91 ASP A C 1
ATOM 749 O O . ASP A 1 91 ? -5.313 2.125 -2.187 1.00 89.00 91 ASP A O 1
ATOM 753 N N . ILE A 1 92 ? -3.566 1.250 -3.286 1.00 88.00 92 ILE A N 1
ATOM 754 C CA . ILE A 1 92 ? -3.134 0.394 -2.175 1.00 88.00 92 ILE A CA 1
ATOM 755 C C . ILE A 1 92 ? -2.772 1.244 -0.952 1.00 88.00 92 ILE A C 1
ATOM 757 O O . ILE A 1 92 ? -3.152 0.921 0.179 1.00 88.00 92 ILE A O 1
ATOM 761 N N . TRP A 1 93 ? -2.053 2.353 -1.144 1.00 89.94 93 TRP A N 1
ATOM 762 C CA . TRP A 1 93 ? -1.732 3.279 -0.061 1.00 89.94 93 TRP A CA 1
ATOM 763 C C . TRP A 1 93 ? -2.998 3.915 0.523 1.00 89.94 93 TRP A C 1
ATOM 765 O O . TRP A 1 93 ? -3.138 3.978 1.747 1.00 89.94 93 TRP A O 1
ATOM 775 N N . LEU A 1 94 ? -3.942 4.353 -0.314 1.00 89.56 94 LEU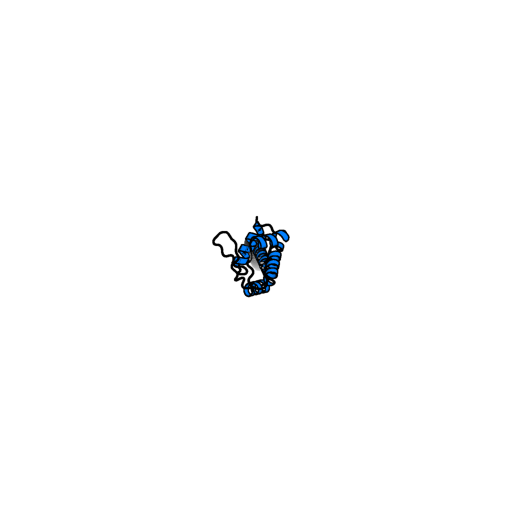 A N 1
ATOM 776 C CA . LEU A 1 94 ? -5.213 4.928 0.136 1.00 89.56 94 LEU A CA 1
ATOM 777 C C . LEU A 1 94 ? -6.036 3.915 0.934 1.00 89.56 94 LEU A C 1
ATOM 779 O O . LEU A 1 94 ? -6.476 4.232 2.041 1.00 89.56 94 LEU A O 1
ATOM 783 N N . ARG A 1 95 ? -6.177 2.685 0.429 1.00 87.38 95 ARG A N 1
ATOM 784 C CA . ARG A 1 95 ? -6.879 1.588 1.105 1.00 87.38 95 ARG A CA 1
ATOM 785 C C . ARG A 1 95 ? -6.247 1.284 2.459 1.00 87.38 95 ARG A C 1
ATOM 787 O O . ARG A 1 95 ? -6.955 1.245 3.458 1.00 87.38 95 ARG A O 1
ATOM 794 N N . ASN A 1 96 ? -4.923 1.160 2.528 1.00 85.00 96 ASN A N 1
ATOM 795 C CA . ASN A 1 96 ? -4.225 0.881 3.785 1.00 85.00 96 ASN A CA 1
ATOM 796 C C . ASN A 1 96 ? -4.350 2.022 4.803 1.00 85.00 96 ASN A C 1
ATOM 798 O O . ASN A 1 96 ? -4.446 1.769 6.003 1.00 85.00 96 ASN A O 1
ATOM 802 N N . ASN A 1 97 ? -4.360 3.285 4.370 1.00 84.69 97 ASN A N 1
ATOM 803 C CA . ASN A 1 97 ? -4.607 4.393 5.297 1.00 84.69 97 ASN A CA 1
ATOM 804 C C . ASN A 1 97 ? -6.065 4.465 5.742 1.00 84.69 97 ASN A C 1
ATOM 806 O O . ASN A 1 97 ? -6.311 4.760 6.908 1.00 84.69 97 ASN A O 1
ATOM 810 N N . LYS A 1 98 ? -7.016 4.148 4.859 1.00 85.94 98 LYS A N 1
ATOM 811 C CA . LYS A 1 98 ? -8.429 4.042 5.222 1.00 85.94 98 LYS A CA 1
ATOM 812 C C . LYS A 1 98 ? -8.647 2.936 6.253 1.00 85.94 98 LYS A C 1
ATOM 814 O O . LYS A 1 98 ? -9.215 3.223 7.295 1.00 85.94 98 LYS A O 1
ATOM 819 N N . LEU A 1 99 ? -8.111 1.737 6.020 1.00 80.12 99 LEU A N 1
ATOM 820 C CA . LEU A 1 99 ? -8.192 0.611 6.956 1.00 80.12 99 LEU A CA 1
ATOM 821 C C . LEU A 1 99 ? -7.551 0.935 8.307 1.00 80.12 99 LEU A C 1
ATOM 823 O O . LEU A 1 99 ? -8.132 0.630 9.339 1.00 80.12 99 LEU A O 1
ATOM 827 N N . ASN A 1 100 ? -6.394 1.606 8.317 1.00 78.75 100 ASN A N 1
ATOM 828 C CA . ASN A 1 100 ? -5.774 2.057 9.566 1.00 78.75 100 ASN A CA 1
ATOM 829 C C . ASN A 1 100 ? -6.633 3.100 10.298 1.00 78.75 100 ASN A C 1
ATOM 831 O O . ASN A 1 100 ? -6.739 3.072 11.520 1.00 78.75 100 ASN A O 1
ATOM 835 N N . ASN A 1 101 ? -7.266 4.026 9.577 1.00 73.25 101 ASN A N 1
ATOM 836 C CA . ASN A 1 101 ? -8.176 4.992 10.191 1.00 73.25 101 ASN A CA 1
ATOM 837 C C . ASN A 1 101 ? -9.456 4.311 10.703 1.00 73.25 101 ASN A C 1
ATOM 839 O O . ASN A 1 101 ? -9.936 4.632 11.788 1.00 73.25 101 ASN A O 1
ATOM 843 N N . GLU A 1 102 ? -9.998 3.345 9.965 1.00 73.81 102 GLU A N 1
ATOM 844 C CA . GLU A 1 102 ? -11.146 2.535 10.378 1.00 73.81 102 GLU A CA 1
ATOM 845 C C . GLU A 1 102 ? -10.820 1.668 11.597 1.00 73.81 102 GLU A C 1
ATOM 847 O O . GLU A 1 102 ? -11.615 1.608 12.531 1.00 73.81 102 GLU A O 1
ATOM 852 N N . SER A 1 103 ? -9.631 1.065 11.660 1.00 67.94 103 SER A N 1
ATOM 853 C CA . SER A 1 103 ? -9.202 0.304 12.833 1.00 67.94 103 SER A CA 1
ATOM 854 C C . SER A 1 103 ? -9.031 1.213 14.047 1.00 67.94 103 SER A C 1
ATOM 856 O O . SER A 1 103 ? -9.524 0.883 15.117 1.00 67.94 103 SER A O 1
ATOM 858 N N . ILE A 1 104 ? -8.415 2.392 13.891 1.00 73.56 104 ILE A N 1
ATOM 859 C CA . ILE A 1 104 ? -8.269 3.373 14.980 1.00 73.56 104 ILE A CA 1
ATOM 860 C C . ILE A 1 104 ? -9.639 3.864 15.464 1.00 73.56 104 ILE A C 1
ATOM 862 O O . ILE A 1 104 ? -9.891 3.902 16.668 1.00 73.56 104 ILE A O 1
ATOM 866 N N . THR A 1 105 ? -10.547 4.213 14.548 1.00 69.44 105 THR A N 1
ATOM 867 C CA . THR A 1 105 ? -11.909 4.642 14.910 1.00 69.44 105 THR A CA 1
ATOM 868 C C . THR A 1 105 ? -12.720 3.509 15.537 1.00 69.44 105 THR A C 1
ATOM 870 O O . THR A 1 105 ? -13.499 3.769 16.450 1.00 69.44 105 THR A O 1
ATOM 873 N N . SER A 1 106 ? -12.509 2.257 15.125 1.00 74.31 106 SER A N 1
ATOM 874 C CA . SER A 1 106 ? -13.080 1.070 15.772 1.00 74.31 106 SER A CA 1
ATOM 875 C C . SER A 1 106 ? -12.570 0.908 17.206 1.00 74.31 106 SER A C 1
ATOM 877 O O . SER A 1 106 ? -13.368 0.740 18.127 1.00 74.31 106 SER A O 1
ATOM 879 N N . THR A 1 107 ? -11.265 1.074 17.436 1.00 76.19 107 THR A N 1
ATOM 880 C CA . THR A 1 107 ? -10.689 1.072 18.789 1.00 76.19 107 THR A CA 1
ATOM 881 C C . THR A 1 107 ? -11.283 2.190 19.647 1.00 76.19 107 THR A C 1
ATOM 883 O O . THR A 1 107 ? -11.612 1.968 20.810 1.00 76.19 107 THR A O 1
ATOM 886 N N . TRP A 1 108 ? -11.498 3.378 19.074 1.00 72.88 108 TRP A N 1
ATOM 887 C CA . TRP A 1 108 ? -12.132 4.498 19.777 1.00 72.88 108 TRP A CA 1
ATOM 888 C C . TRP A 1 108 ? -13.613 4.233 20.102 1.00 72.88 108 TRP A C 1
ATOM 890 O O . TRP A 1 108 ? -14.072 4.543 21.203 1.00 72.88 108 TRP A O 1
ATOM 900 N N . LYS A 1 109 ? -14.351 3.581 19.192 1.00 76.81 109 LYS A N 1
ATOM 901 C CA . LYS A 1 109 ? -15.722 3.094 19.433 1.00 76.81 109 LYS A CA 1
ATOM 902 C C . LYS A 1 109 ? -15.772 2.055 20.554 1.00 76.81 109 LYS A C 1
ATOM 904 O O . LYS A 1 109 ? -16.622 2.157 21.428 1.00 76.81 109 LYS A O 1
ATOM 909 N N . LEU A 1 110 ? -14.850 1.091 20.575 1.00 76.38 110 LEU A N 1
ATOM 910 C CA . LEU A 1 110 ? -14.742 0.096 21.651 1.00 76.38 110 LEU A CA 1
ATOM 911 C C . LEU A 1 110 ? -14.488 0.755 23.012 1.00 76.38 110 LEU A C 1
ATOM 913 O O . LEU A 1 110 ? -15.090 0.364 24.010 1.00 76.38 110 LEU A O 1
ATOM 917 N N . TRP A 1 111 ? -13.632 1.778 23.049 1.00 76.50 111 TRP A N 1
ATOM 918 C CA . TRP A 1 111 ? -13.284 2.477 24.287 1.00 76.50 111 TRP A CA 1
ATOM 919 C C . TRP A 1 111 ? -14.432 3.329 24.837 1.00 76.50 111 TRP A C 1
ATOM 921 O O . TRP A 1 111 ? -14.629 3.397 26.045 1.00 76.50 111 TRP A O 1
ATOM 931 N N . SER A 1 112 ? -15.223 3.942 23.954 1.00 79.75 112 SER A N 1
ATOM 932 C CA . SER A 1 112 ? -16.408 4.724 24.330 1.00 79.75 112 SER A CA 1
ATOM 933 C C . SER A 1 112 ? -17.642 3.860 24.617 1.00 79.75 112 SER A C 1
ATOM 935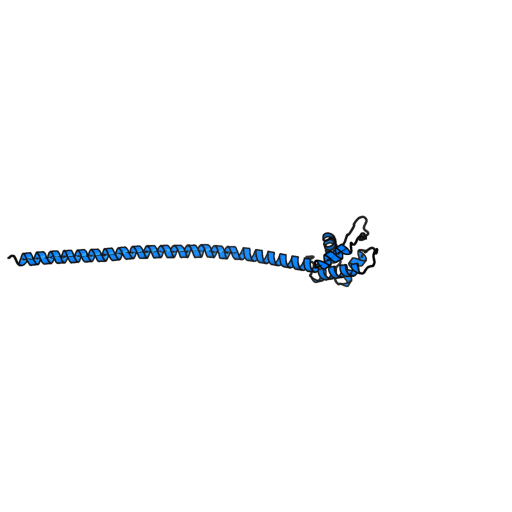 O O . SER A 1 112 ? -18.499 4.267 25.401 1.00 79.75 112 SER A O 1
ATOM 937 N N . PHE A 1 113 ? -17.719 2.648 24.059 1.00 84.94 113 PHE A N 1
ATOM 938 C CA . PHE A 1 113 ? -18.828 1.719 24.280 1.00 84.94 113 PHE A CA 1
ATOM 939 C C . PHE A 1 113 ? -18.934 1.249 25.736 1.00 84.94 113 PHE A C 1
ATOM 941 O O . PHE A 1 113 ? -20.012 1.329 26.320 1.00 84.94 113 PHE A O 1
ATOM 948 N N . TRP A 1 114 ? -17.834 0.788 26.344 1.00 86.62 114 TRP A N 1
ATOM 949 C CA . TRP A 1 114 ? -17.863 0.205 27.694 1.00 86.62 114 TRP A CA 1
ATOM 950 C C . TRP A 1 114 ? -18.378 1.164 28.780 1.00 86.62 114 TRP A C 1
ATOM 952 O O . TRP A 1 114 ? -19.264 0.759 29.533 1.00 86.62 114 TRP A O 1
ATOM 962 N N . PRO A 1 115 ? -17.920 2.429 28.862 1.00 85.44 115 PRO A N 1
ATOM 963 C CA . PRO A 1 115 ? -18.465 3.390 29.816 1.00 85.44 115 PRO A CA 1
ATOM 964 C C . PRO A 1 115 ? -19.962 3.632 29.610 1.00 85.44 115 PRO A C 1
ATOM 966 O O . PRO A 1 115 ? -20.727 3.545 30.565 1.00 85.44 115 PRO A O 1
ATOM 969 N N . VAL A 1 116 ? -20.401 3.876 28.369 1.00 85.56 116 VAL A N 1
ATOM 970 C CA . VAL A 1 116 ? -21.817 4.142 28.052 1.00 85.56 116 VAL A CA 1
ATOM 971 C C . VAL A 1 116 ? -22.694 2.938 28.397 1.00 85.56 116 VAL A C 1
ATOM 973 O O . VAL A 1 116 ? -23.759 3.098 28.990 1.00 85.56 116 VAL A O 1
ATOM 976 N N . PHE A 1 117 ? -22.228 1.730 28.086 1.00 85.56 117 PHE A N 1
ATOM 977 C CA . PHE A 1 117 ? -22.919 0.487 28.407 1.00 85.56 117 PHE A CA 1
ATOM 978 C C . PHE A 1 117 ? -23.053 0.276 29.922 1.00 85.56 117 PHE A C 1
ATOM 980 O O . PHE A 1 117 ? -24.137 -0.037 30.415 1.00 85.56 117 PHE A O 1
ATOM 987 N N . ILE A 1 118 ? -21.976 0.516 30.676 1.00 85.25 118 ILE A N 1
ATOM 988 C CA . ILE A 1 118 ? -21.962 0.407 32.138 1.00 85.25 118 ILE A CA 1
ATOM 989 C C . ILE A 1 118 ? -22.906 1.442 32.770 1.00 85.25 118 ILE A C 1
ATOM 991 O O . ILE A 1 118 ? -23.761 1.072 33.575 1.00 85.25 118 ILE A O 1
ATOM 995 N N . PHE A 1 119 ? -22.821 2.717 32.377 1.00 82.56 119 PHE A N 1
ATOM 996 C CA . PHE A 1 119 ? -23.738 3.755 32.863 1.00 82.56 119 PHE A CA 1
ATOM 997 C C . PHE A 1 119 ? -25.200 3.448 32.511 1.00 82.56 119 PHE A C 1
ATOM 999 O O . PHE A 1 119 ? -26.081 3.669 33.341 1.00 82.56 119 PHE A O 1
ATOM 1006 N N . GLY A 1 120 ? -25.458 2.884 31.328 1.00 78.50 120 GLY A N 1
ATOM 1007 C CA . GLY A 1 120 ? -26.786 2.435 30.914 1.00 78.50 120 GLY A CA 1
ATOM 1008 C C . GLY A 1 120 ? -27.340 1.311 31.793 1.00 78.50 120 GLY A C 1
ATOM 1009 O O . GLY A 1 120 ? -28.489 1.385 32.225 1.00 78.50 120 GLY A O 1
ATOM 1010 N N . LEU A 1 121 ? -26.524 0.307 32.128 1.00 83.31 121 LEU A N 1
ATOM 1011 C CA . LEU A 1 121 ? -26.925 -0.774 33.035 1.00 83.31 121 LEU A CA 1
ATOM 1012 C C . LEU A 1 121 ? -27.215 -0.257 34.449 1.00 83.31 121 LEU A C 1
ATOM 1014 O O . LEU A 1 121 ? -28.262 -0.572 35.013 1.00 83.31 121 LEU A O 1
ATOM 1018 N N . PHE A 1 122 ? -26.332 0.567 35.017 1.00 78.75 122 PHE A N 1
ATOM 1019 C CA . PHE A 1 122 ? -26.527 1.097 36.370 1.00 78.75 122 PHE A CA 1
ATOM 1020 C C . PHE A 1 122 ? -27.702 2.082 36.454 1.00 78.75 122 PHE A C 1
ATOM 1022 O O . PHE A 1 122 ? -28.493 2.003 37.395 1.00 78.75 122 PHE A O 1
ATOM 1029 N N . GLY A 1 123 ? -27.872 2.955 35.457 1.00 70.75 123 GLY A N 1
ATOM 1030 C CA . GLY A 1 123 ? -29.020 3.862 35.369 1.00 70.75 123 GLY A CA 1
ATOM 1031 C C . GLY A 1 123 ? -30.343 3.119 35.162 1.00 70.75 123 GLY A C 1
ATOM 1032 O O . GLY A 1 123 ? -31.338 3.420 35.825 1.00 70.75 123 GLY A O 1
ATOM 1033 N N . GLY A 1 124 ? -30.341 2.086 34.314 1.00 71.25 124 GLY A N 1
ATOM 1034 C CA . GLY A 1 124 ? -31.500 1.230 34.070 1.00 71.25 124 GLY A CA 1
ATOM 1035 C C . GLY A 1 124 ? -31.956 0.490 35.328 1.00 71.25 124 GLY A C 1
ATOM 1036 O O . GLY A 1 124 ? -33.127 0.576 35.699 1.00 71.25 124 GLY A O 1
ATOM 1037 N N . VAL A 1 125 ? -31.036 -0.162 36.047 1.00 73.56 125 VAL A N 1
ATOM 1038 C CA . VAL A 1 125 ? -31.349 -0.897 37.289 1.00 73.56 125 VAL A CA 1
ATOM 1039 C C . VAL A 1 125 ? -31.881 0.033 38.388 1.00 73.56 125 VAL A C 1
ATOM 1041 O O . VAL A 1 125 ? -32.812 -0.341 39.107 1.00 73.56 125 VAL A O 1
ATOM 1044 N N . TYR A 1 126 ? -31.352 1.257 38.502 1.00 72.62 126 TYR A N 1
ATOM 1045 C CA . TYR A 1 126 ? -31.862 2.247 39.457 1.00 72.62 126 TYR A CA 1
ATOM 1046 C C . TYR A 1 126 ? -33.313 2.650 39.165 1.00 72.62 126 TYR A C 1
ATOM 1048 O O . TYR A 1 126 ? -34.121 2.696 40.094 1.00 72.62 126 TYR A O 1
ATOM 1056 N N . SER A 1 127 ? -33.659 2.868 37.891 1.00 65.31 127 SER A N 1
ATOM 1057 C CA . SER A 1 127 ? -35.024 3.241 37.486 1.00 65.31 127 SER A CA 1
ATOM 1058 C C . SER A 1 127 ? -36.051 2.135 37.757 1.00 65.31 127 SER A C 1
ATOM 1060 O O . SER A 1 127 ? -37.160 2.393 38.222 1.00 65.31 127 SER A O 1
ATOM 1062 N N . VAL A 1 128 ? -35.668 0.873 37.548 1.00 70.69 128 VAL A N 1
ATOM 1063 C CA . VAL A 1 128 ? -36.554 -0.268 37.800 1.00 70.69 128 VAL A CA 1
ATOM 1064 C C . VAL A 1 128 ? -36.802 -0.417 39.303 1.00 70.69 128 VAL A C 1
ATOM 1066 O O . VAL A 1 128 ? -37.940 -0.606 39.732 1.00 70.69 128 VAL A O 1
ATOM 1069 N N . ARG A 1 129 ? -35.768 -0.258 40.140 1.00 69.81 129 ARG A N 1
ATOM 1070 C CA . ARG A 1 129 ? -35.917 -0.361 41.599 1.00 69.81 129 ARG A CA 1
ATOM 1071 C C . ARG A 1 129 ? -36.777 0.763 42.186 1.00 69.81 129 ARG A C 1
ATOM 1073 O O . ARG A 1 129 ? -37.525 0.496 43.128 1.00 69.81 129 ARG A O 1
ATOM 1080 N N . SER A 1 130 ? -36.693 1.990 41.663 1.00 65.88 130 SER A N 1
ATOM 1081 C CA . SER A 1 130 ? -37.541 3.097 42.127 1.00 65.88 130 SER A CA 1
ATOM 1082 C C . SER A 1 130 ? -39.010 2.873 41.774 1.00 65.88 130 SER A C 1
ATOM 1084 O O . SER A 1 130 ? -39.856 3.031 42.651 1.00 65.88 130 SER A O 1
ATOM 1086 N N . LEU A 1 131 ? -39.302 2.382 40.564 1.00 65.88 131 LEU A N 1
ATOM 1087 C CA . LEU A 1 131 ? -40.667 2.044 40.143 1.00 65.88 131 LEU A CA 1
ATOM 1088 C C . LEU A 1 131 ? -41.279 0.934 41.010 1.00 65.88 131 LEU A C 1
ATOM 1090 O O . LEU A 1 131 ? -42.402 1.069 41.488 1.00 65.88 131 LEU A O 1
ATOM 1094 N N . PHE A 1 132 ? -40.534 -0.138 41.306 1.00 67.50 132 PHE A N 1
ATOM 1095 C CA . PHE A 1 132 ? -41.030 -1.192 42.204 1.00 67.50 132 PHE A CA 1
ATOM 1096 C C . PHE A 1 132 ? -41.245 -0.706 43.645 1.00 67.50 132 PHE A C 1
ATOM 1098 O O . PHE A 1 132 ? -42.158 -1.181 44.324 1.00 67.50 132 PHE A O 1
ATOM 1105 N N . LYS A 1 133 ? -40.429 0.241 44.126 1.00 64.75 133 LYS A N 1
ATOM 1106 C CA . LYS A 1 133 ? -40.588 0.817 45.467 1.00 64.75 133 LYS A CA 1
ATOM 1107 C C . LYS A 1 133 ? -41.827 1.713 45.547 1.00 64.75 133 LYS A C 1
ATOM 1109 O O . LYS A 1 133 ? -42.579 1.589 46.508 1.00 64.75 133 LYS A O 1
ATOM 1114 N N . GLU A 1 134 ? -42.075 2.545 44.538 1.00 59.66 134 GLU A N 1
ATOM 1115 C CA . GLU A 1 134 ? -43.287 3.372 44.450 1.00 59.66 134 GLU A CA 1
ATOM 1116 C C . GLU A 1 134 ? -44.559 2.528 44.345 1.00 59.66 134 GLU A C 1
ATOM 1118 O O . GLU A 1 134 ? -45.517 2.784 45.073 1.00 59.66 134 GLU A O 1
ATOM 1123 N N . ILE A 1 135 ? -44.554 1.466 43.533 1.00 63.44 135 ILE A N 1
ATOM 1124 C CA . ILE A 1 135 ? -45.702 0.553 43.407 1.00 63.44 135 ILE A CA 1
ATOM 1125 C C . ILE A 1 135 ? -46.028 -0.123 44.748 1.00 63.44 135 ILE A C 1
ATOM 1127 O O . ILE A 1 135 ? -47.201 -0.286 45.084 1.00 63.44 135 ILE A O 1
ATOM 1131 N N . LYS A 1 136 ? -45.012 -0.499 45.535 1.00 62.16 136 LYS A N 1
ATOM 1132 C CA . LYS A 1 136 ? -45.218 -1.140 46.842 1.00 62.16 136 LYS A CA 1
ATOM 1133 C C . LYS A 1 136 ? -45.769 -0.161 47.885 1.00 62.16 136 LYS A C 1
ATOM 1135 O O . LYS A 1 136 ? -46.722 -0.487 48.579 1.00 62.16 136 LYS A O 1
ATOM 1140 N N . VAL A 1 137 ? -45.226 1.057 47.940 1.00 59.06 137 VAL A N 1
ATOM 1141 C CA . VAL A 1 137 ? -45.671 2.095 48.889 1.00 59.06 137 VAL A CA 1
ATOM 1142 C C . VAL A 1 137 ? -47.109 2.545 48.609 1.00 59.06 137 VAL A C 1
ATOM 1144 O O . VAL A 1 137 ? -47.866 2.791 49.547 1.00 59.06 137 VAL A O 1
ATOM 1147 N N . ASN A 1 138 ? -47.517 2.615 47.339 1.00 58.62 138 ASN A N 1
ATOM 1148 C CA . ASN A 1 138 ? -48.873 3.035 46.980 1.00 58.62 138 ASN A CA 1
ATOM 1149 C C . ASN A 1 138 ? -49.930 1.974 47.346 1.00 58.62 138 ASN A C 1
ATOM 1151 O O . ASN A 1 138 ? -51.008 2.325 47.821 1.00 58.62 138 ASN A O 1
ATOM 1155 N N . LYS A 1 139 ? -49.599 0.679 47.211 1.00 58.59 139 LYS A N 1
ATOM 1156 C CA . LYS A 1 139 ? -50.474 -0.429 47.642 1.00 58.59 139 LYS A CA 1
ATOM 1157 C C . LYS A 1 139 ? -50.683 -0.456 49.159 1.00 58.59 139 LYS A C 1
ATOM 1159 O O . LYS A 1 139 ? -51.825 -0.461 49.606 1.00 58.59 139 LYS A O 1
ATOM 1164 N N . ASP A 1 140 ? -49.604 -0.348 49.938 1.00 59.12 140 ASP A N 1
ATOM 1165 C CA . ASP A 1 140 ? -49.670 -0.361 51.411 1.00 59.12 140 ASP A CA 1
ATOM 1166 C C . ASP A 1 140 ? -50.445 0.847 51.989 1.00 59.12 140 ASP A C 1
ATOM 1168 O O . ASP A 1 140 ? -50.939 0.814 53.120 1.00 59.12 140 ASP A O 1
ATOM 1172 N N . THR A 1 141 ? -50.540 1.943 51.228 1.00 57.91 141 THR A N 1
ATOM 1173 C CA . THR A 1 141 ? -51.236 3.171 51.644 1.00 57.91 141 THR A CA 1
ATOM 1174 C C . THR A 1 141 ? -52.738 3.109 51.353 1.00 57.91 141 THR A C 1
ATOM 1176 O O . THR A 1 141 ? -53.520 3.654 52.133 1.00 57.91 141 THR A O 1
ATOM 1179 N N . GLN A 1 142 ? -53.159 2.415 50.289 1.00 58.50 142 GLN A N 1
ATOM 1180 C CA . GLN A 1 142 ? -54.578 2.227 49.964 1.00 58.50 142 GLN A CA 1
ATOM 1181 C C . GLN A 1 142 ? -55.267 1.243 50.923 1.00 58.50 142 GLN A C 1
ATOM 1183 O O . GLN A 1 142 ? -56.342 1.563 51.430 1.00 58.50 142 GLN A O 1
ATOM 1188 N N . GLU A 1 143 ? -54.617 0.129 51.280 1.00 56.69 143 GLU A N 1
ATOM 1189 C CA . GLU A 1 143 ? -55.156 -0.829 52.265 1.00 56.69 143 GLU A CA 1
ATOM 1190 C C . GLU A 1 143 ? -55.366 -0.180 53.644 1.00 56.69 143 GLU A C 1
ATOM 1192 O O . GLU A 1 143 ? -56.434 -0.295 54.241 1.00 56.69 143 GLU A O 1
ATOM 1197 N N . LYS A 1 144 ? -54.401 0.618 54.122 1.00 55.72 144 LYS A N 1
ATOM 1198 C CA . LYS A 1 144 ? -54.518 1.313 55.419 1.00 55.72 144 LYS A CA 1
ATOM 1199 C C . LYS A 1 144 ? -55.588 2.404 55.456 1.00 55.72 144 LYS A C 1
ATOM 1201 O O . LYS A 1 144 ? -56.027 2.780 56.546 1.00 55.72 144 LYS A O 1
ATOM 1206 N N . GLN A 1 145 ? -55.963 2.968 54.308 1.00 55.62 145 GLN A N 1
ATOM 1207 C CA . GLN A 1 145 ? -57.045 3.949 54.232 1.00 55.62 145 GLN A CA 1
ATOM 1208 C C . GLN A 1 145 ? -58.415 3.269 54.203 1.00 55.62 145 GLN A C 1
ATOM 1210 O O . GLN A 1 145 ? -59.317 3.761 54.880 1.00 55.62 145 GLN A O 1
ATOM 1215 N N . GLN A 1 146 ? -58.554 2.128 53.519 1.00 56.47 146 GLN A N 1
ATOM 1216 C CA . GLN A 1 146 ? -59.784 1.328 53.540 1.00 56.47 146 GLN A CA 1
ATOM 1217 C C . GLN A 1 146 ? -60.065 0.740 54.930 1.00 56.47 146 GLN A C 1
ATOM 1219 O O . GLN A 1 146 ? -61.150 0.975 55.456 1.00 56.47 146 GLN A O 1
ATOM 1224 N N . ASP A 1 147 ? -59.069 0.148 55.599 1.00 56.81 147 ASP A N 1
ATOM 1225 C CA . ASP A 1 147 ? -59.225 -0.390 56.965 1.00 56.81 147 ASP A CA 1
ATOM 1226 C C . ASP A 1 147 ? -59.632 0.683 57.990 1.00 56.81 147 ASP A C 1
ATOM 1228 O O . ASP A 1 147 ? -60.383 0.426 58.935 1.00 56.81 147 ASP A O 1
ATOM 1232 N N . LYS A 1 148 ? -59.137 1.919 57.831 1.00 58.25 148 LYS A N 1
ATOM 1233 C CA . LYS A 1 148 ? -59.514 3.040 58.708 1.00 58.25 148 LYS A CA 1
ATOM 1234 C C . LYS A 1 148 ? -60.910 3.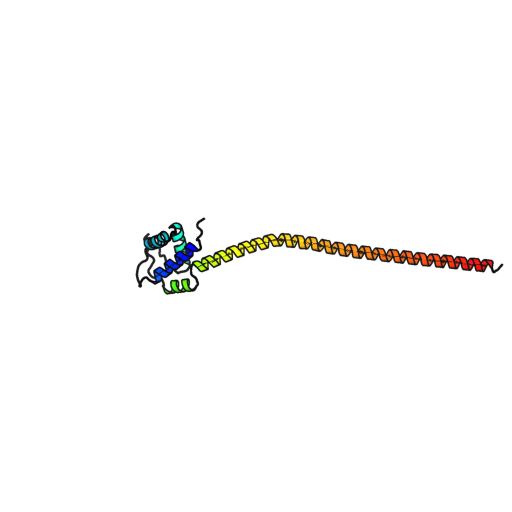578 58.421 1.00 58.25 148 LYS A C 1
ATOM 1236 O O . LYS A 1 148 ? -61.528 4.117 59.339 1.00 58.25 148 LYS A O 1
ATOM 1241 N N . LEU A 1 149 ? -61.377 3.494 57.177 1.00 59.31 149 LEU A N 1
ATOM 1242 C CA . LEU A 1 149 ? -62.723 3.920 56.803 1.00 59.31 149 LEU A CA 1
ATOM 1243 C C . LEU A 1 149 ? -63.756 2.900 57.300 1.00 59.31 149 LEU A C 1
ATOM 1245 O O . LEU A 1 149 ? -64.732 3.280 57.940 1.00 59.31 149 LEU A O 1
ATOM 1249 N N . GLU A 1 150 ? -63.475 1.612 57.105 1.00 58.09 150 GLU A N 1
ATOM 1250 C CA . GLU A 1 150 ? -64.358 0.507 57.483 1.00 58.09 150 GLU A CA 1
ATOM 1251 C C . GLU A 1 150 ? -64.510 0.396 59.009 1.00 58.09 150 GLU A C 1
ATOM 1253 O O . GLU A 1 150 ? -65.624 0.309 59.525 1.00 58.09 150 GLU A O 1
ATOM 1258 N N . ASN A 1 151 ? -63.419 0.550 59.771 1.00 60.41 151 ASN A N 1
ATOM 1259 C CA . ASN A 1 151 ? -63.491 0.566 61.237 1.00 60.41 151 ASN A CA 1
ATOM 1260 C C . ASN A 1 151 ? -64.268 1.768 61.804 1.00 60.41 151 ASN A C 1
ATOM 1262 O O . ASN A 1 151 ? -64.912 1.640 62.849 1.00 60.41 151 ASN A O 1
ATOM 1266 N N . LYS A 1 152 ? -64.231 2.930 61.135 1.00 64.88 152 LYS A N 1
ATOM 1267 C CA . LYS A 1 152 ? -65.035 4.101 61.529 1.00 64.88 152 LYS A CA 1
ATOM 1268 C C . LYS A 1 152 ? -66.521 3.880 61.269 1.00 64.88 152 LYS A C 1
ATOM 1270 O O . LYS A 1 152 ? -67.342 4.202 62.122 1.00 64.88 152 LYS A O 1
ATOM 1275 N N . GLU A 1 153 ? -66.864 3.274 60.139 1.00 67.44 153 GLU A N 1
ATOM 1276 C CA . GLU A 1 153 ? -68.258 2.992 59.795 1.00 67.44 153 GLU A CA 1
ATOM 1277 C C . GLU A 1 153 ? -68.880 1.939 60.733 1.00 67.44 153 GLU A C 1
ATOM 1279 O O . GLU A 1 153 ? -70.030 2.068 61.156 1.00 67.44 153 GLU A O 1
ATOM 1284 N N . ILE A 1 154 ? -68.103 0.924 61.131 1.00 69.12 154 ILE A N 1
ATOM 1285 C CA . ILE A 1 154 ? -68.537 -0.098 62.097 1.00 69.12 154 ILE A CA 1
ATOM 1286 C C . ILE A 1 154 ? -68.755 0.510 63.4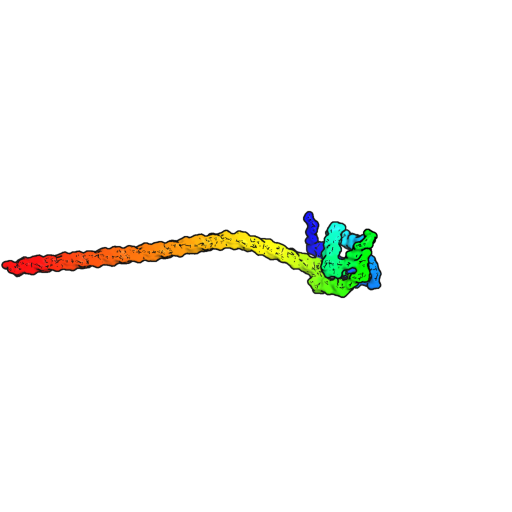92 1.00 69.12 154 ILE A C 1
ATOM 1288 O O . ILE A 1 154 ? -69.737 0.179 64.160 1.00 69.12 154 ILE A O 1
ATOM 1292 N N . THR A 1 155 ? -67.882 1.420 63.936 1.00 65.75 155 THR A N 1
ATOM 1293 C CA . THR A 1 155 ? -68.028 2.068 65.252 1.00 65.75 155 THR A CA 1
ATOM 1294 C C . THR A 1 155 ? -69.204 3.042 65.304 1.00 65.75 155 THR A C 1
ATOM 1296 O O . THR A 1 155 ? -69.917 3.058 66.308 1.00 65.75 155 THR A O 1
ATOM 1299 N N . GLU A 1 156 ? -69.478 3.786 64.231 1.00 67.12 156 GLU A N 1
ATOM 1300 C CA . GLU A 1 156 ? -70.671 4.641 64.143 1.00 67.12 156 GLU A CA 1
ATOM 1301 C C . GLU A 1 156 ? -71.972 3.824 64.129 1.00 67.12 156 GLU A C 1
ATOM 1303 O O . GLU A 1 156 ? -72.909 4.148 64.862 1.00 67.12 156 GLU A O 1
ATOM 1308 N N . LYS A 1 157 ? -72.026 2.712 63.381 1.00 72.50 157 LYS A N 1
ATOM 1309 C CA . LYS A 1 157 ? -73.192 1.808 63.390 1.00 72.50 157 LYS A CA 1
ATOM 1310 C C . LYS A 1 157 ? -73.431 1.189 64.767 1.00 72.50 157 LYS A C 1
ATOM 1312 O O . LYS A 1 157 ? -74.574 1.141 65.226 1.00 72.50 157 LYS A O 1
ATOM 1317 N N . ALA A 1 158 ? -72.371 0.761 65.453 1.00 68.75 158 ALA A N 1
ATOM 1318 C CA . ALA A 1 158 ? -72.475 0.223 66.807 1.00 68.75 158 ALA A CA 1
ATOM 1319 C C . ALA A 1 158 ? -72.979 1.280 67.804 1.00 68.75 158 ALA A C 1
ATOM 1321 O O . ALA A 1 158 ? -73.856 0.989 68.617 1.00 68.75 158 ALA A O 1
ATOM 1322 N N . TYR A 1 159 ? -72.481 2.517 67.711 1.00 65.88 159 TYR A N 1
ATOM 1323 C CA . TYR A 1 159 ? -72.923 3.619 68.566 1.00 65.88 159 TYR A CA 1
ATOM 1324 C C . TYR A 1 159 ? -74.407 3.950 68.364 1.00 65.88 159 TYR A C 1
ATOM 1326 O O . TYR A 1 159 ? -75.148 4.051 69.343 1.00 65.88 159 TYR A O 1
ATOM 1334 N N . ASN A 1 160 ? -74.864 4.031 67.112 1.00 75.19 160 ASN A N 1
ATOM 1335 C CA . ASN A 1 160 ? -76.264 4.323 66.794 1.00 75.19 160 ASN A CA 1
ATOM 1336 C C . ASN A 1 160 ? -77.207 3.210 67.273 1.00 75.19 160 ASN A C 1
ATOM 1338 O O . ASN A 1 160 ? -78.231 3.503 67.884 1.00 75.19 160 ASN A O 1
ATOM 1342 N N . THR A 1 161 ? -76.809 1.944 67.117 1.00 73.50 161 THR A N 1
ATOM 1343 C CA . THR A 1 161 ? -77.582 0.788 67.609 1.00 73.50 161 THR A CA 1
ATOM 1344 C C . THR A 1 161 ? -77.722 0.807 69.138 1.00 73.50 161 THR A C 1
ATOM 1346 O O . THR A 1 161 ? -78.778 0.501 69.691 1.00 73.50 161 THR A O 1
ATOM 1349 N N . VAL A 1 162 ? -76.663 1.190 69.860 1.00 75.62 162 VAL A N 1
ATOM 1350 C CA . VAL A 1 162 ? -76.708 1.335 71.325 1.00 75.62 162 VAL A CA 1
ATOM 1351 C C . VAL A 1 162 ? -77.602 2.506 71.738 1.00 75.62 162 VAL A C 1
ATOM 1353 O O . VAL A 1 162 ? -78.316 2.406 72.739 1.00 75.62 162 VAL A O 1
ATOM 1356 N N . LEU A 1 163 ? -77.586 3.604 70.981 1.00 69.50 163 LEU A N 1
ATOM 1357 C CA . LEU A 1 163 ? -78.425 4.768 71.249 1.00 69.50 163 LEU A CA 1
ATOM 1358 C C . LEU A 1 163 ? -79.915 4.453 71.054 1.00 69.50 163 LEU A C 1
ATOM 1360 O O . LEU A 1 163 ? -80.718 4.801 71.919 1.00 69.50 163 LEU A O 1
ATOM 1364 N N . GLU A 1 164 ? -80.272 3.761 69.971 1.00 70.88 164 GLU A N 1
ATOM 1365 C CA . GLU A 1 164 ? -81.646 3.332 69.674 1.00 70.88 164 GLU A CA 1
ATOM 1366 C C . GLU A 1 164 ? -82.188 2.404 70.763 1.00 70.88 164 GLU A C 1
ATOM 1368 O O . GLU A 1 164 ? -83.219 2.701 71.365 1.00 70.88 164 GLU A O 1
ATOM 1373 N N . ASN A 1 165 ? -81.425 1.375 71.143 1.00 72.31 165 ASN A N 1
ATOM 1374 C CA . ASN A 1 165 ? -81.806 0.467 72.229 1.00 72.31 165 ASN A CA 1
ATOM 1375 C C . ASN A 1 165 ? -82.006 1.197 73.568 1.00 72.31 165 ASN A C 1
ATOM 1377 O O . ASN A 1 165 ? -82.877 0.843 74.368 1.00 72.31 165 ASN A O 1
ATOM 1381 N N . LYS A 1 166 ? -81.209 2.239 73.833 1.00 70.19 166 LYS A N 1
ATOM 1382 C CA . LYS A 1 166 ? -81.343 3.047 75.048 1.00 70.19 166 LYS A CA 1
ATOM 1383 C C . LYS A 1 166 ? -82.589 3.932 75.003 1.00 70.19 166 LYS A C 1
ATOM 1385 O O . LYS A 1 166 ? -83.275 4.048 76.017 1.00 70.19 166 LYS A O 1
ATOM 1390 N N . ILE A 1 167 ? -82.908 4.517 73.853 1.00 68.06 167 ILE A N 1
ATOM 1391 C CA . ILE A 1 167 ? -84.125 5.315 73.649 1.00 68.06 167 ILE A CA 1
ATOM 1392 C C . ILE A 1 167 ? -85.376 4.439 73.781 1.00 68.06 167 ILE A C 1
ATOM 1394 O O . ILE A 1 167 ? -86.325 4.840 74.455 1.00 68.06 167 ILE A O 1
ATOM 1398 N N . ASP A 1 168 ? -85.359 3.229 73.229 1.00 63.75 168 ASP A N 1
ATOM 1399 C CA . ASP A 1 168 ? -86.479 2.291 73.325 1.00 63.75 168 ASP A CA 1
ATOM 1400 C C . ASP A 1 168 ? -86.680 1.785 74.759 1.00 63.75 168 ASP A C 1
ATOM 1402 O O . ASP A 1 168 ? -87.810 1.722 75.246 1.00 63.75 168 ASP A O 1
ATOM 1406 N N . SER A 1 169 ? -85.591 1.557 75.505 1.00 63.47 169 SER A N 1
ATOM 1407 C CA . SER A 1 169 ? -85.672 1.214 76.932 1.00 63.47 169 SER A CA 1
ATOM 1408 C C . SER A 1 169 ? -86.294 2.327 77.790 1.00 63.47 169 SER A C 1
ATOM 1410 O O . SER A 1 169 ? -86.985 2.037 78.767 1.00 63.47 169 SER A O 1
ATOM 1412 N N . LEU A 1 170 ? -86.110 3.596 77.406 1.00 63.06 170 LEU A N 1
ATOM 1413 C CA . LEU A 1 170 ? -86.659 4.762 78.108 1.00 63.06 170 LEU A CA 1
ATOM 1414 C C . LEU A 1 170 ? -88.128 5.038 77.762 1.00 63.06 170 LEU A C 1
ATOM 1416 O O . LEU A 1 170 ? -88.825 5.630 78.577 1.00 63.06 170 LEU A O 1
ATOM 1420 N N . LYS A 1 171 ? -88.605 4.595 76.593 1.00 60.56 171 LYS A N 1
ATOM 1421 C CA . LYS A 1 171 ? -90.019 4.683 76.183 1.00 60.56 171 LYS A CA 1
ATOM 1422 C C . LYS A 1 171 ? -90.897 3.557 76.746 1.00 60.56 171 LYS A C 1
ATOM 1424 O O . LYS A 1 171 ? -92.114 3.636 76.636 1.00 60.56 171 LYS A O 1
ATOM 1429 N N . SER A 1 172 ? -90.289 2.515 77.320 1.00 56.84 172 SER A N 1
ATOM 1430 C CA . SER A 1 172 ? -90.983 1.357 77.915 1.00 56.84 172 SER A CA 1
ATOM 1431 C C . SER A 1 172 ? -91.281 1.486 79.422 1.00 56.84 172 SER A C 1
ATOM 1433 O O . SER A 1 172 ? -91.704 0.515 80.049 1.00 56.84 172 SER A O 1
ATOM 1435 N N . LYS A 1 173 ? -91.060 2.672 80.004 1.00 49.28 173 LYS A N 1
ATOM 1436 C CA . LYS A 1 173 ? -91.412 3.045 81.384 1.00 49.28 173 LYS A CA 1
ATOM 1437 C C . LYS A 1 173 ? -92.496 4.112 81.382 1.00 49.28 173 LYS A C 1
ATOM 1439 O O . LYS A 1 173 ? -93.327 4.063 82.312 1.00 49.28 173 LYS A O 1
#

Foldseek 3Di:
DLDDDLLLQVLLLVVLVVVLPDDADDWDFVVNQQVSCVVSVHHPVSSVVSVVVCCVQVQFPFDDDDPGRTGDRPNVNVSSVVCVVVVGSNVVVVVVVVVVVVVVVVVVCVVVVVVVVVCCVVVVVVVVVVVVVVVVVVVVVVVVVVVVVVVVVVVVVVVVVVVVVVVVVVVVD

Organism: NCBI:txid762486

Sequence (173 aa):
MNRLTKRDARIADLFLEDLLTIENNDFLYKNSVYWFFNKNSVSNKKAEIICEKLNVYGAINLKNKEGEYRLNTNFVKDDIITFLKEGGLTDIWLRNNKLNNESITSTWKLWSFWPVFIFGLFGGVYSVRSLFKEIKVNKDTQEKQQDKLENKEITEKAYNTVLENKIDSLKSK

pLDDT: mean 74.03, std 13.59, range [43.72, 93.38]